Protein AF-A0A7S1Q0V5-F1 (afdb_monomer_lite)

Sequence (111 aa):
EPSWRSALSPLFTKPYMRAIEATLTTEKNKGTKVFPPLPMVFSAFNECPLSGLKVVLIGQDPYHDDNQAHGMCFSVLPGIKPPPSLVNMYKELSEDIPGFVAPPHGYLGAW

Secondary structure (DSSP, 8-state):
-HHHHHHHHHHHTSHHHHHHHHHHHHHHHTT---SS-GGGTTHHHHHS-GGG-------SS---STTT-SSSTT---TTSPPPHHHHHHHHHHHHHSTT----SS---TT-

InterPro domains:
  IPR002043 Uracil-DNA glycosylase family 1 [PTHR11264] (1-111)
  IPR002043 Uracil-DNA glycosylase family 1 [cd10027] (16-111)
  IPR018085 Uracil-DNA glycosylase, active site [PS00130] (54-63)
  IPR036895 Uracil-DNA glycosylase-like domain superfamily [G3DSA:3.40.470.10] (1-111)
  IPR036895 Uracil-DNA glycosylase-like domain superfamily [SSF52141] (2-111)

pLDDT: mean 96.26, std 1.94, range [88.12, 98.62]

Structure (mmCIF, N/CA/C/O backbone):
data_AF-A0A7S1Q0V5-F1
#
_entry.id   AF-A0A7S1Q0V5-F1
#
loop_
_atom_site.group_PDB
_atom_site.id
_atom_site.type_symbol
_atom_site.label_atom_id
_atom_site.label_alt_id
_atom_site.label_comp_id
_atom_site.label_asym_id
_atom_site.label_entity_id
_atom_site.label_seq_id
_atom_site.pdbx_PDB_ins_code
_atom_site.Cartn_x
_atom_site.Cartn_y
_atom_site.Cartn_z
_atom_site.occupancy
_atom_site.B_iso_or_equiv
_atom_site.auth_seq_id
_atom_site.auth_comp_id
_atom_site.auth_asym_id
_atom_site.auth_atom_id
_atom_site.pdbx_PDB_model_num
ATOM 1 N N . GLU A 1 1 ? 10.576 0.565 8.780 1.00 92.62 1 GLU A N 1
ATOM 2 C CA . GLU A 1 1 ? 11.710 1.293 8.178 1.00 92.62 1 GLU A CA 1
ATOM 3 C C . GLU A 1 1 ? 12.018 2.574 8.993 1.00 92.62 1 GLU A C 1
ATOM 5 O O . GLU A 1 1 ? 11.071 3.258 9.382 1.00 92.62 1 GLU A O 1
ATOM 10 N N . PRO A 1 2 ? 13.277 2.835 9.412 1.00 94.31 2 PRO A N 1
ATOM 11 C CA . PRO A 1 2 ? 13.611 3.942 10.325 1.00 94.31 2 PRO A CA 1
ATOM 12 C C . PRO A 1 2 ? 13.558 5.357 9.723 1.00 94.31 2 PRO A C 1
ATOM 14 O O . PRO A 1 2 ? 13.219 6.294 10.449 1.00 94.31 2 PRO A O 1
ATOM 17 N N . SER A 1 3 ? 13.890 5.538 8.440 1.00 97.12 3 SER A N 1
ATOM 18 C CA . SER A 1 3 ? 13.956 6.870 7.820 1.00 97.12 3 SER A CA 1
ATOM 19 C C . SER A 1 3 ? 12.573 7.515 7.694 1.00 97.12 3 SER A C 1
ATOM 21 O O . SER A 1 3 ? 12.393 8.661 8.110 1.00 97.12 3 SER A O 1
ATOM 23 N N . TRP A 1 4 ? 11.562 6.758 7.270 1.00 97.44 4 TRP A N 1
ATOM 24 C CA . TRP A 1 4 ? 10.161 7.165 7.265 1.00 97.44 4 TRP A CA 1
ATOM 25 C C . TRP A 1 4 ? 9.625 7.409 8.664 1.00 97.44 4 TRP A C 1
ATOM 27 O O . TRP A 1 4 ? 8.948 8.407 8.891 1.00 97.44 4 TRP A O 1
ATOM 37 N N . ARG A 1 5 ? 9.947 6.543 9.634 1.00 95.50 5 ARG A N 1
ATOM 38 C CA . ARG A 1 5 ? 9.533 6.760 11.030 1.00 95.50 5 ARG A CA 1
ATOM 39 C C . ARG A 1 5 ? 10.051 8.089 11.564 1.00 95.50 5 ARG A C 1
ATOM 41 O O . ARG A 1 5 ? 9.287 8.809 12.194 1.00 95.50 5 ARG A O 1
ATOM 48 N N . SER A 1 6 ? 11.312 8.421 11.292 1.00 96.44 6 SER A N 1
ATOM 49 C CA . SER A 1 6 ? 11.896 9.708 11.677 1.00 96.44 6 SER A CA 1
ATOM 50 C C . SER A 1 6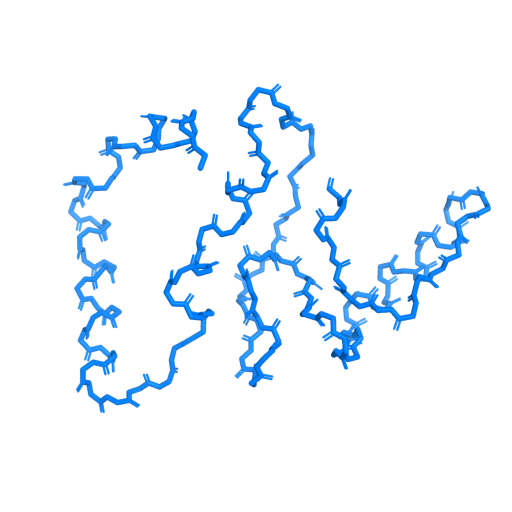 ? 11.188 10.877 10.984 1.00 96.44 6 SER A C 1
ATOM 52 O O . SER A 1 6 ? 10.718 11.797 11.653 1.00 96.44 6 SER A O 1
ATOM 54 N N . ALA A 1 7 ? 11.022 10.801 9.658 1.00 96.81 7 ALA A N 1
ATOM 55 C CA . ALA A 1 7 ? 10.400 11.854 8.857 1.00 96.81 7 ALA A CA 1
ATOM 56 C C . ALA A 1 7 ? 8.928 12.113 9.231 1.00 96.81 7 ALA A C 1
ATOM 58 O O . ALA A 1 7 ? 8.484 13.260 9.265 1.00 96.81 7 ALA A O 1
ATOM 59 N N . LEU A 1 8 ? 8.173 11.054 9.538 1.00 96.25 8 LEU A N 1
ATOM 60 C CA . LEU A 1 8 ? 6.738 11.119 9.832 1.00 96.25 8 LEU A CA 1
ATOM 61 C C . LEU A 1 8 ? 6.430 11.284 11.326 1.00 96.25 8 LEU A C 1
ATOM 63 O O . LEU A 1 8 ? 5.306 11.649 11.668 1.00 96.25 8 LEU A O 1
ATOM 67 N N . SER A 1 9 ? 7.404 11.071 12.221 1.00 96.25 9 SER A N 1
ATOM 68 C CA . SER A 1 9 ? 7.227 11.162 13.681 1.00 96.25 9 SER A CA 1
ATOM 69 C C . SER A 1 9 ? 6.474 12.422 14.146 1.00 96.25 9 SER A C 1
ATOM 71 O O . SER A 1 9 ? 5.517 12.295 14.920 1.00 96.25 9 SER A O 1
ATOM 73 N N . PRO A 1 10 ? 6.782 13.636 13.636 1.00 96.88 10 PRO A N 1
ATOM 74 C CA . PRO A 1 10 ? 6.065 14.844 14.044 1.00 96.88 10 PRO A CA 1
ATOM 75 C C . PRO A 1 10 ? 4.563 14.817 13.725 1.00 96.88 10 PRO A C 1
ATOM 77 O O . PRO A 1 10 ? 3.786 15.485 14.412 1.00 96.88 10 PRO A O 1
ATOM 80 N N . LEU A 1 11 ? 4.140 14.065 12.700 1.00 96.38 11 LEU A N 1
ATOM 81 C CA . LEU A 1 11 ? 2.741 13.964 12.283 1.00 96.38 11 LEU A CA 1
ATOM 82 C C . LEU A 1 11 ? 1.910 13.170 13.291 1.00 96.38 11 LEU A C 1
ATOM 84 O O . LEU A 1 11 ? 0.789 13.576 13.588 1.00 96.38 11 LEU A O 1
ATOM 88 N N . PHE A 1 12 ? 2.460 12.108 13.886 1.00 93.69 12 PHE A N 1
ATOM 89 C CA . PHE A 1 12 ? 1.716 11.239 14.811 1.00 93.69 12 PHE A CA 1
ATOM 90 C C . PHE A 1 12 ? 1.241 11.957 16.083 1.00 93.69 12 PHE A C 1
ATOM 92 O O . PHE A 1 12 ? 0.271 11.544 16.710 1.00 93.69 12 PHE A O 1
ATOM 99 N N . THR A 1 13 ? 1.859 13.085 16.442 1.00 94.69 13 THR A N 1
ATOM 100 C CA . THR A 1 13 ? 1.427 13.909 17.586 1.00 94.69 13 THR A CA 1
ATOM 101 C C . THR A 1 13 ? 0.304 14.899 17.245 1.00 94.69 13 THR A C 1
ATOM 103 O O . THR A 1 13 ? -0.325 15.479 18.144 1.00 94.69 13 THR A O 1
ATOM 106 N N . LYS A 1 14 ? 0.028 15.115 15.951 1.00 98.19 14 LYS A N 1
ATOM 107 C CA . LYS A 1 14 ? -0.950 16.104 15.492 1.00 98.19 14 LYS A CA 1
ATOM 108 C C . LYS A 1 14 ? -2.376 15.671 15.861 1.00 98.19 14 LYS A C 1
ATOM 110 O O . LYS A 1 14 ? -2.676 14.476 15.835 1.00 98.19 14 LYS A O 1
ATOM 115 N N . PRO A 1 15 ? -3.277 16.621 16.181 1.00 98.25 15 PRO A N 1
ATOM 116 C CA . PRO A 1 15 ? -4.647 16.296 16.583 1.00 98.25 15 PRO A CA 1
ATOM 117 C C . PRO A 1 15 ? -5.400 15.419 15.574 1.00 98.25 15 PRO A C 1
ATOM 119 O O . PRO A 1 15 ? -6.085 14.488 15.980 1.00 98.25 15 PRO A O 1
ATOM 122 N N . TYR A 1 16 ? -5.223 15.662 14.271 1.00 97.88 16 TYR A N 1
ATOM 123 C CA . TYR A 1 16 ? -5.901 14.884 13.231 1.00 97.88 16 TYR A CA 1
ATOM 124 C C . TYR A 1 16 ? -5.427 13.420 13.180 1.00 97.88 16 TYR A C 1
ATOM 126 O O . TYR A 1 16 ? -6.255 12.528 13.033 1.00 97.88 16 TYR A O 1
ATOM 134 N N . MET A 1 17 ? -4.130 13.149 13.379 1.00 97.19 17 MET A N 1
ATOM 135 C CA . MET A 1 17 ? -3.614 11.772 13.427 1.00 97.19 17 MET A CA 1
ATOM 136 C C . MET A 1 17 ? -4.155 11.016 14.638 1.00 97.19 17 MET A C 1
ATOM 138 O O . MET A 1 17 ? -4.605 9.881 14.500 1.00 97.19 17 MET A O 1
ATOM 142 N N . ARG A 1 18 ? -4.193 11.667 15.808 1.00 96.25 18 ARG A N 1
ATOM 143 C CA . ARG A 1 18 ? -4.801 11.086 17.015 1.00 96.25 18 ARG A CA 1
ATOM 144 C C . ARG A 1 18 ? -6.295 10.811 16.836 1.00 96.25 18 ARG A C 1
ATOM 146 O O . ARG A 1 18 ? -6.788 9.797 17.318 1.00 96.25 18 ARG A O 1
ATOM 153 N N . ALA A 1 19 ? -7.013 11.677 16.119 1.00 97.94 19 ALA A N 1
ATOM 154 C CA . ALA A 1 19 ? -8.426 11.465 15.808 1.00 97.94 19 ALA A CA 1
ATOM 155 C C . ALA A 1 19 ? -8.644 10.256 14.876 1.00 97.94 19 ALA A C 1
ATOM 157 O O . ALA A 1 19 ? -9.568 9.471 15.101 1.00 97.94 19 ALA A O 1
ATOM 158 N N . ILE A 1 20 ? -7.778 10.068 13.873 1.00 96.56 20 ILE A N 1
ATOM 159 C CA . ILE A 1 20 ? -7.806 8.894 12.984 1.00 96.56 20 ILE A CA 1
ATOM 160 C C . ILE A 1 20 ? -7.581 7.611 13.793 1.00 96.56 20 ILE A C 1
ATOM 162 O O . ILE A 1 20 ? -8.391 6.689 13.719 1.00 96.56 20 ILE A O 1
ATOM 166 N N . GLU A 1 21 ? -6.530 7.564 14.616 1.00 94.81 21 GLU A N 1
ATOM 167 C CA . GLU A 1 21 ? -6.220 6.402 15.460 1.00 94.81 21 GLU A CA 1
ATOM 168 C C . GLU A 1 21 ? -7.368 6.061 16.423 1.00 94.81 21 GLU A C 1
ATOM 170 O O . GLU A 1 21 ? -7.763 4.896 16.540 1.00 94.81 21 GLU A O 1
ATOM 175 N N . ALA A 1 22 ? -7.951 7.073 17.073 1.00 96.38 22 ALA A N 1
ATOM 176 C CA . ALA A 1 22 ? -9.081 6.892 17.980 1.00 96.38 22 ALA A CA 1
ATOM 177 C C . ALA A 1 22 ? -10.319 6.338 17.257 1.00 96.38 22 ALA A C 1
ATOM 179 O O . ALA A 1 22 ? -10.997 5.450 17.782 1.00 96.38 22 ALA A O 1
ATOM 180 N N . THR A 1 23 ? -10.592 6.817 16.040 1.00 96.94 23 THR A N 1
ATOM 181 C CA . THR A 1 23 ? -11.712 6.342 15.214 1.00 96.94 23 THR A CA 1
ATOM 182 C C . THR A 1 23 ? -11.519 4.876 14.835 1.00 96.94 23 THR A C 1
ATOM 184 O O . THR A 1 23 ? -12.393 4.052 15.101 1.00 96.94 23 THR A O 1
ATOM 187 N N . LEU A 1 24 ? -10.347 4.519 14.301 1.00 94.75 24 LEU A N 1
ATOM 188 C CA . LEU A 1 24 ? -10.037 3.141 13.908 1.00 94.75 24 LEU A CA 1
ATOM 189 C C . LEU A 1 24 ? -10.056 2.176 15.101 1.00 94.75 24 LEU A C 1
ATOM 191 O O . LEU A 1 24 ? -10.564 1.060 14.991 1.00 94.75 24 LEU A O 1
ATOM 195 N N . THR A 1 25 ? -9.550 2.611 16.257 1.00 93.69 25 THR A N 1
ATOM 196 C CA . THR A 1 25 ? -9.584 1.825 17.500 1.00 93.69 25 THR A CA 1
ATOM 197 C C . THR A 1 25 ? -11.016 1.594 17.972 1.00 93.69 25 THR A C 1
ATOM 199 O O . THR A 1 25 ? -11.370 0.482 18.361 1.00 93.69 25 THR A O 1
ATOM 202 N N . THR A 1 26 ? -11.858 2.625 17.897 1.00 96.81 26 THR A N 1
ATOM 203 C CA . THR A 1 26 ? -13.276 2.531 18.261 1.00 96.81 26 THR A CA 1
ATOM 204 C C . THR A 1 26 ? -14.010 1.535 17.369 1.00 96.81 26 THR A C 1
ATOM 206 O O . THR A 1 26 ? -14.704 0.661 17.881 1.00 96.81 26 THR A O 1
ATOM 209 N N . GLU A 1 27 ? -13.824 1.618 16.051 1.00 95.81 27 GLU A N 1
ATOM 210 C CA . GLU A 1 27 ? -14.448 0.692 15.099 1.00 95.81 27 GLU A CA 1
ATOM 211 C C . GLU A 1 27 ? -13.976 -0.748 15.304 1.00 95.81 27 GLU A C 1
ATOM 213 O O . GLU A 1 27 ? -14.792 -1.666 15.392 1.00 95.81 27 GLU A O 1
ATOM 218 N N . LYS A 1 28 ? -12.673 -0.953 15.515 1.00 91.00 28 LYS A N 1
ATOM 219 C CA . LYS A 1 28 ? -12.134 -2.273 15.855 1.00 91.00 28 LYS A CA 1
ATOM 220 C C . LYS A 1 28 ? -12.765 -2.842 17.133 1.00 91.00 28 LYS A C 1
ATOM 222 O O . LYS A 1 28 ? -13.125 -4.016 17.161 1.00 91.00 28 LYS A O 1
ATOM 227 N N . ASN A 1 29 ? -12.933 -2.026 18.175 1.00 94.44 29 ASN A N 1
ATOM 228 C CA . ASN A 1 29 ? -13.527 -2.457 19.447 1.00 94.44 29 ASN A CA 1
ATOM 229 C C . ASN A 1 29 ? -15.024 -2.790 1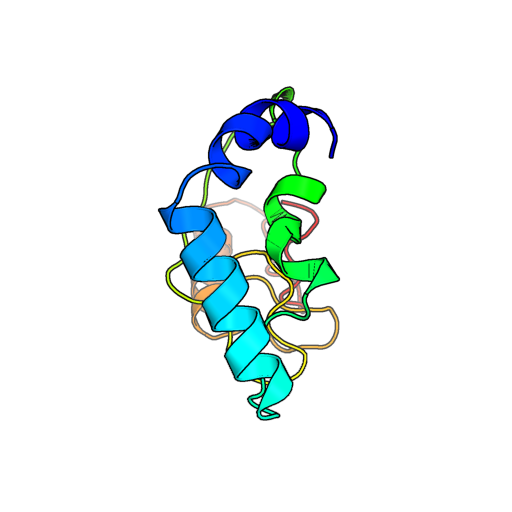9.335 1.00 94.44 29 ASN A C 1
ATOM 231 O O . ASN A 1 29 ? -15.525 -3.591 20.120 1.00 94.44 29 ASN A O 1
ATOM 235 N N . LYS A 1 30 ? -15.732 -2.219 18.352 1.00 97.00 30 LYS A N 1
ATOM 236 C CA . LYS A 1 30 ? -17.117 -2.593 18.013 1.00 97.00 30 LYS A CA 1
ATOM 237 C C . LYS A 1 30 ? -17.215 -3.917 17.247 1.00 97.00 30 LYS A C 1
ATOM 239 O O . LYS A 1 30 ? -18.319 -4.398 17.015 1.00 97.00 30 LYS A O 1
ATOM 244 N N . GLY A 1 31 ? -16.085 -4.498 16.841 1.00 95.25 31 GLY A N 1
ATOM 245 C CA . GLY A 1 31 ? -16.042 -5.680 15.985 1.00 95.25 31 GLY A CA 1
ATOM 246 C C . GLY A 1 31 ? -16.150 -5.365 14.492 1.00 95.25 31 GLY A C 1
ATOM 247 O O . GLY A 1 31 ? -16.297 -6.292 13.696 1.00 95.25 31 GLY A O 1
ATOM 248 N N . THR A 1 32 ? -16.057 -4.090 14.088 1.00 95.44 32 THR A N 1
ATOM 249 C CA . THR A 1 32 ? -15.998 -3.712 12.672 1.00 95.44 32 THR A CA 1
ATOM 250 C C . THR A 1 32 ? -14.742 -4.316 12.047 1.00 95.44 32 THR A C 1
ATOM 252 O O . THR A 1 32 ? -13.628 -4.164 12.559 1.00 95.44 32 THR A O 1
ATOM 255 N N . LYS A 1 33 ? -14.911 -5.003 10.915 1.00 93.88 33 LYS A N 1
ATOM 256 C CA . LYS A 1 33 ? -13.791 -5.537 10.143 1.00 93.88 33 LYS A CA 1
ATOM 257 C C . LYS A 1 33 ? -13.113 -4.396 9.389 1.00 93.88 33 LYS A C 1
ATOM 259 O O . LYS A 1 33 ? -13.734 -3.756 8.549 1.00 93.88 33 LYS A O 1
ATOM 264 N N . VAL A 1 34 ? -11.848 -4.146 9.710 1.00 93.88 34 VAL A N 1
ATOM 265 C CA . VAL A 1 34 ? -11.034 -3.079 9.114 1.00 93.88 34 VAL A CA 1
ATOM 266 C C . VAL A 1 34 ? -9.878 -3.707 8.346 1.00 93.88 34 VAL A C 1
ATOM 268 O O . VAL A 1 34 ? -9.210 -4.607 8.861 1.00 93.88 34 VAL A O 1
ATOM 271 N N . PHE A 1 35 ? -9.635 -3.215 7.132 1.00 95.38 35 PHE A N 1
ATOM 272 C CA . PHE A 1 35 ? -8.541 -3.653 6.270 1.00 95.38 35 PHE A CA 1
ATOM 273 C C . PHE A 1 35 ? -7.550 -2.513 5.993 1.00 95.38 35 PHE A C 1
ATOM 275 O O . PHE A 1 35 ? -7.957 -1.351 5.946 1.00 95.38 35 PHE A O 1
ATOM 282 N N . PRO A 1 36 ? -6.266 -2.831 5.748 1.00 96.19 36 PRO A N 1
ATOM 283 C CA . PRO A 1 36 ? -5.633 -4.133 5.985 1.00 96.19 36 PRO A CA 1
ATOM 284 C C . PRO A 1 36 ? -5.467 -4.406 7.499 1.00 96.19 36 PRO A C 1
ATOM 286 O O . PRO A 1 36 ? -5.739 -3.524 8.319 1.00 96.19 36 PRO A O 1
ATOM 289 N N . PRO A 1 37 ? -4.999 -5.600 7.911 1.00 93.06 37 PRO A N 1
ATOM 290 C CA . PRO A 1 37 ? -4.595 -5.834 9.295 1.00 93.06 37 PRO A CA 1
ATOM 291 C C . PRO A 1 37 ? -3.621 -4.757 9.792 1.00 93.06 37 PRO A C 1
ATOM 293 O O . PRO A 1 37 ? -2.727 -4.342 9.058 1.00 93.06 37 PRO A O 1
ATOM 296 N N . LEU A 1 38 ? -3.750 -4.336 11.057 1.00 91.62 38 LEU A N 1
ATOM 297 C CA . LEU A 1 38 ? -2.976 -3.221 11.629 1.00 91.62 38 LEU A CA 1
ATOM 298 C C . LEU A 1 38 ? -1.451 -3.282 11.360 1.00 91.62 38 LEU A C 1
ATOM 300 O O . LEU A 1 38 ? -0.889 -2.248 11.001 1.00 91.62 38 LEU A O 1
ATOM 304 N N . PRO A 1 39 ? -0.767 -4.444 11.458 1.00 94.00 39 PRO A N 1
ATOM 305 C CA . PRO A 1 39 ? 0.667 -4.529 11.154 1.00 94.00 39 PRO A CA 1
ATOM 306 C C . PRO A 1 39 ? 1.032 -4.168 9.706 1.00 94.00 39 PRO A C 1
ATOM 308 O O . PRO A 1 39 ? 2.170 -3.793 9.440 1.00 94.00 39 PRO A O 1
ATOM 311 N N . MET A 1 40 ? 0.071 -4.269 8.786 1.00 96.62 40 MET A N 1
ATOM 312 C CA . MET A 1 40 ? 0.242 -4.039 7.353 1.00 96.62 40 MET A CA 1
ATOM 313 C C . MET A 1 40 ? -0.174 -2.629 6.914 1.00 96.62 40 MET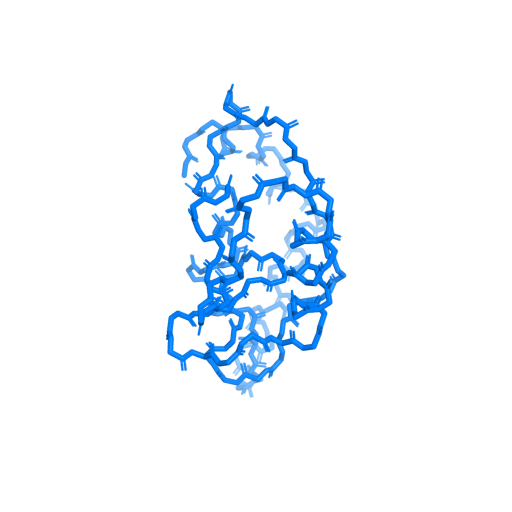 A C 1
ATOM 315 O O . MET A 1 40 ? 0.022 -2.275 5.763 1.00 96.62 40 MET A O 1
ATOM 319 N N . VAL A 1 41 ? -0.730 -1.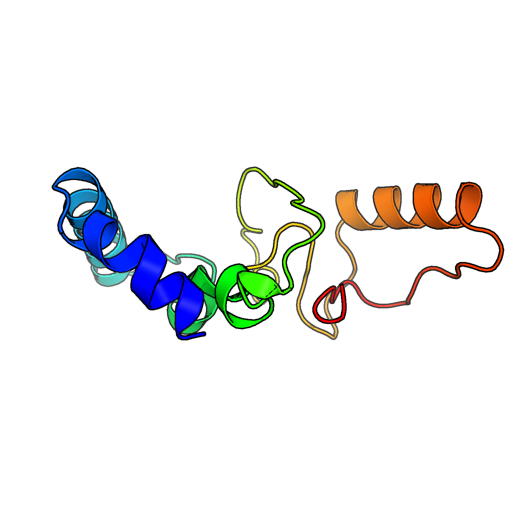781 7.789 1.00 96.00 41 VAL A N 1
ATOM 320 C CA . VAL A 1 41 ? -1.206 -0.434 7.396 1.00 96.00 41 VAL A CA 1
ATOM 321 C C . VAL A 1 41 ? -0.094 0.422 6.775 1.00 96.00 41 VAL A C 1
ATOM 323 O O . VAL A 1 41 ? -0.348 1.192 5.855 1.00 96.00 41 VAL A O 1
ATOM 326 N N . PHE A 1 42 ? 1.147 0.255 7.236 1.00 96.88 42 PHE A N 1
ATOM 327 C CA . PHE A 1 42 ? 2.307 1.013 6.759 1.00 96.88 42 PHE A CA 1
ATOM 328 C C . PHE A 1 42 ? 3.259 0.193 5.869 1.00 96.88 42 PHE A C 1
ATOM 330 O O . PHE A 1 42 ? 4.427 0.563 5.754 1.00 96.88 42 PHE A O 1
ATOM 337 N N . SER A 1 43 ? 2.808 -0.911 5.253 1.00 97.56 43 SER A N 1
ATOM 338 C CA . SER A 1 43 ? 3.680 -1.782 4.440 1.00 97.56 43 SER A CA 1
ATOM 339 C C . SER A 1 43 ? 4.433 -1.020 3.348 1.00 97.56 43 SER A C 1
ATOM 341 O O . SER A 1 43 ? 5.647 -1.160 3.273 1.00 97.56 43 SER A O 1
ATOM 343 N N . ALA A 1 44 ? 3.778 -0.130 2.591 1.00 97.50 44 ALA A N 1
ATOM 344 C CA . ALA A 1 44 ? 4.449 0.664 1.552 1.00 97.50 44 ALA A CA 1
ATOM 345 C C . ALA A 1 44 ? 5.675 1.452 2.065 1.00 97.50 44 ALA A C 1
ATOM 347 O O . ALA A 1 44 ? 6.706 1.506 1.400 1.00 97.50 44 ALA A O 1
ATOM 348 N N . PHE A 1 45 ? 5.599 2.017 3.275 1.00 97.31 45 PHE A N 1
ATOM 349 C CA . PHE A 1 45 ? 6.735 2.705 3.901 1.00 97.31 45 PHE A CA 1
ATOM 350 C C . PHE A 1 45 ? 7.778 1.733 4.457 1.00 97.31 45 PHE A C 1
ATOM 352 O O . PHE A 1 45 ? 8.950 2.073 4.570 1.00 97.31 45 PHE A O 1
ATOM 359 N N . ASN A 1 46 ? 7.359 0.536 4.871 1.00 95.94 46 ASN A N 1
ATOM 360 C CA . ASN A 1 46 ? 8.266 -0.462 5.424 1.00 95.94 46 ASN A CA 1
ATOM 361 C C . ASN A 1 46 ? 9.113 -1.154 4.349 1.00 95.94 46 ASN A C 1
ATOM 363 O O . ASN A 1 46 ? 10.257 -1.487 4.649 1.00 95.94 46 ASN A O 1
ATOM 367 N N . GLU A 1 47 ? 8.566 -1.334 3.146 1.00 95.50 47 GLU A N 1
ATOM 368 C CA . GLU A 1 47 ? 9.223 -2.011 2.018 1.00 95.50 47 GLU A CA 1
ATOM 369 C C . GLU A 1 47 ? 10.124 -1.073 1.193 1.00 95.50 47 GLU A C 1
ATOM 371 O O . GLU A 1 47 ? 11.103 -1.518 0.600 1.00 95.50 47 GLU A O 1
ATOM 376 N N . CYS A 1 48 ? 9.857 0.240 1.186 1.00 96.62 48 CYS A N 1
ATOM 377 C CA . CYS A 1 48 ? 10.643 1.215 0.426 1.00 96.62 48 CYS A CA 1
ATOM 378 C C . CYS A 1 48 ? 11.330 2.229 1.361 1.00 96.62 48 CYS A C 1
ATOM 380 O O . CYS A 1 48 ? 10.645 3.094 1.911 1.00 96.62 48 CYS A O 1
ATOM 382 N N . PRO A 1 49 ? 12.665 2.189 1.558 1.00 96.12 49 PRO A N 1
ATOM 383 C CA . PRO A 1 49 ? 13.361 3.207 2.343 1.00 96.12 49 PRO A CA 1
ATOM 384 C C . PRO A 1 49 ? 13.286 4.576 1.663 1.00 96.12 49 PRO A C 1
ATOM 386 O O . PRO A 1 49 ? 13.410 4.675 0.443 1.00 96.12 49 PRO A O 1
ATOM 389 N N . LEU A 1 50 ? 13.155 5.650 2.450 1.00 97.19 50 LEU A N 1
ATOM 390 C CA . LEU A 1 50 ? 12.968 7.009 1.926 1.00 97.19 50 LEU A CA 1
ATOM 391 C C . LEU A 1 50 ? 14.085 7.434 0.957 1.00 97.19 50 LEU A C 1
ATOM 393 O O . LEU A 1 50 ? 13.818 8.088 -0.045 1.00 97.19 50 LEU A O 1
ATOM 397 N N . SER A 1 51 ? 15.331 7.035 1.221 1.00 96.44 51 SER A N 1
ATOM 398 C CA . SER A 1 51 ? 16.483 7.328 0.354 1.00 96.44 51 SER A CA 1
ATOM 399 C C . SER A 1 51 ? 16.485 6.554 -0.969 1.00 96.44 51 SER A C 1
ATOM 401 O O . SER A 1 51 ? 17.179 6.951 -1.902 1.00 96.44 51 SER A O 1
ATOM 403 N N . GLY A 1 52 ? 15.743 5.448 -1.048 1.00 95.19 52 GLY A N 1
ATOM 404 C CA . GLY A 1 52 ? 15.593 4.627 -2.248 1.00 95.19 52 GLY A CA 1
ATOM 405 C C . GLY A 1 52 ? 14.344 4.957 -3.063 1.00 95.19 52 GLY A C 1
ATOM 406 O O . GLY A 1 52 ? 14.154 4.358 -4.121 1.00 95.19 52 GLY A O 1
ATOM 407 N N . LEU A 1 53 ? 13.505 5.886 -2.592 1.00 97.56 53 LEU A N 1
ATOM 408 C CA . LEU A 1 53 ? 12.266 6.268 -3.258 1.00 97.56 53 LEU A CA 1
ATOM 409 C C . LEU A 1 53 ? 12.555 6.897 -4.629 1.00 97.56 53 LEU A C 1
ATOM 411 O O . LEU A 1 53 ? 13.315 7.858 -4.736 1.00 97.56 53 LEU A O 1
ATOM 415 N N . LYS A 1 54 ? 11.912 6.367 -5.675 1.00 98.19 54 LYS A N 1
ATOM 416 C CA . LYS A 1 54 ? 12.059 6.847 -7.063 1.00 98.19 54 LYS A CA 1
ATOM 417 C C . LYS A 1 54 ? 10.729 7.171 -7.730 1.00 98.19 54 LYS A C 1
ATOM 419 O O . LYS A 1 54 ? 10.633 8.153 -8.456 1.00 98.19 54 LYS A O 1
ATOM 424 N N . VAL A 1 55 ? 9.718 6.342 -7.490 1.00 98.44 55 VAL A N 1
ATOM 425 C CA . VAL A 1 55 ? 8.389 6.445 -8.099 1.00 98.44 55 VAL A CA 1
ATOM 426 C C . VAL A 1 55 ? 7.347 6.350 -6.991 1.00 98.44 55 VAL A C 1
ATOM 428 O O . VAL A 1 55 ? 7.504 5.566 -6.058 1.00 98.44 55 VAL A O 1
ATOM 431 N N . VAL A 1 56 ? 6.289 7.157 -7.089 1.00 98.25 56 VAL A N 1
ATOM 432 C CA . VAL A 1 56 ? 5.139 7.115 -6.180 1.00 98.25 56 VAL A CA 1
ATOM 433 C C . VAL A 1 56 ? 3.905 6.760 -6.996 1.00 98.25 56 VAL A C 1
ATOM 435 O O . VAL A 1 56 ? 3.493 7.528 -7.864 1.00 98.25 56 VAL A O 1
ATOM 438 N N . LEU A 1 57 ? 3.309 5.607 -6.699 1.00 98.19 57 LEU A N 1
ATOM 439 C CA . LEU A 1 57 ? 2.011 5.206 -7.229 1.00 98.19 57 LEU A CA 1
ATOM 440 C C . LEU A 1 57 ? 0.944 5.445 -6.156 1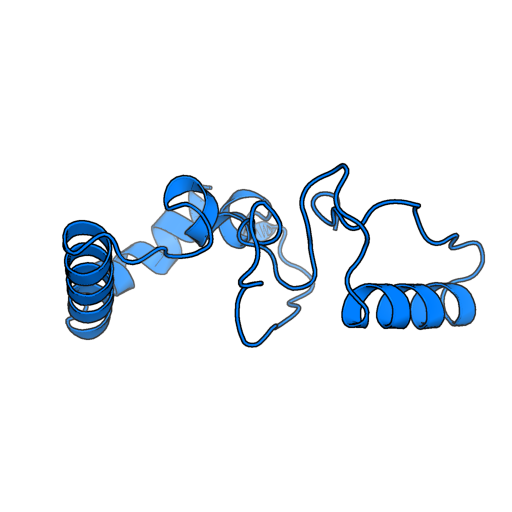.00 98.19 57 LEU A C 1
ATOM 442 O O . LEU A 1 57 ? 1.095 5.003 -5.018 1.00 98.19 57 LEU A O 1
ATOM 446 N N . ILE A 1 58 ? -0.120 6.166 -6.512 1.00 98.00 58 ILE A N 1
ATOM 447 C CA . ILE A 1 58 ? -1.187 6.551 -5.583 1.00 98.00 58 ILE A CA 1
ATOM 448 C C . ILE A 1 58 ? -2.458 5.787 -5.950 1.00 98.00 58 ILE A C 1
ATOM 450 O O . ILE A 1 58 ? -2.976 5.920 -7.057 1.00 98.00 58 ILE A O 1
ATOM 454 N N . GLY A 1 59 ? -2.951 4.987 -5.007 1.00 96.38 59 GLY A N 1
ATOM 455 C CA . GLY A 1 59 ? -4.299 4.422 -5.040 1.00 96.38 59 GLY A CA 1
ATOM 456 C C . GLY A 1 59 ? -5.272 5.249 -4.199 1.00 96.38 59 GLY A C 1
ATOM 457 O O . GLY A 1 59 ? -4.858 6.153 -3.476 1.00 96.38 59 GLY A O 1
ATOM 458 N N . GLN A 1 60 ? -6.561 4.919 -4.281 1.00 95.88 60 GLN A N 1
ATOM 459 C CA . GLN A 1 60 ? -7.608 5.583 -3.502 1.00 95.88 60 GLN A CA 1
ATOM 460 C C . GLN A 1 60 ? -7.836 4.875 -2.159 1.00 95.88 60 GLN A C 1
ATOM 462 O O . GLN A 1 60 ? -7.408 5.373 -1.123 1.00 95.88 60 GLN A O 1
ATOM 467 N N . ASP A 1 61 ? -8.455 3.693 -2.197 1.00 96.06 61 ASP A N 1
ATOM 468 C CA . ASP A 1 61 ? -8.830 2.922 -1.012 1.00 96.06 61 ASP A CA 1
ATOM 469 C C . ASP A 1 6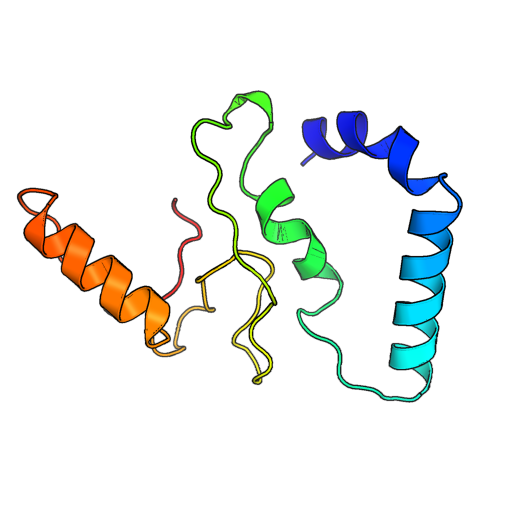1 ? -8.159 1.537 -1.017 1.00 96.06 61 ASP A C 1
ATOM 471 O O . ASP A 1 61 ? -7.856 0.996 -2.089 1.00 96.06 61 ASP A O 1
ATOM 475 N N . PRO A 1 62 ? -7.920 0.928 0.161 1.00 96.94 62 PRO A N 1
ATOM 476 C CA . PRO A 1 62 ? -7.520 -0.471 0.243 1.00 96.94 62 PRO A CA 1
ATOM 477 C C . PRO A 1 62 ? -8.598 -1.398 -0.333 1.00 96.94 62 PRO A C 1
ATOM 479 O O . PRO A 1 62 ? -9.791 -1.106 -0.265 1.00 96.94 62 PRO A O 1
ATOM 482 N N . TYR A 1 63 ? -8.190 -2.571 -0.821 1.00 96.56 63 TYR A N 1
ATOM 483 C CA . TYR A 1 63 ? -9.143 -3.646 -1.103 1.00 96.56 63 TYR A CA 1
ATOM 484 C C . TYR A 1 63 ? -9.932 -4.039 0.159 1.00 96.56 63 TYR A C 1
ATOM 486 O O . TYR A 1 63 ? -9.384 -4.067 1.262 1.00 96.56 63 TYR A O 1
ATOM 494 N N . HIS A 1 64 ? -11.216 -4.360 -0.015 1.00 94.12 64 HIS A N 1
ATOM 495 C CA . HIS A 1 64 ? -12.165 -4.599 1.080 1.00 94.12 64 HIS A CA 1
ATOM 496 C C . HIS A 1 64 ? -12.497 -6.079 1.323 1.00 94.12 64 HIS A C 1
ATOM 498 O O . HIS A 1 64 ? -13.273 -6.384 2.226 1.00 94.12 64 HIS A O 1
ATOM 504 N N . ASP A 1 65 ? -11.948 -6.993 0.519 1.00 91.50 65 ASP A N 1
ATOM 505 C CA . ASP A 1 65 ? -12.166 -8.431 0.683 1.00 91.50 65 ASP A CA 1
ATOM 506 C C . ASP A 1 65 ? -11.042 -9.091 1.488 1.00 91.50 65 ASP A C 1
ATOM 508 O O . ASP A 1 65 ? -9.898 -8.621 1.556 1.00 91.50 65 ASP A O 1
ATOM 512 N N . ASP A 1 66 ? -11.369 -10.252 2.048 1.00 90.25 66 ASP A N 1
ATOM 513 C CA . ASP A 1 66 ? -10.459 -11.028 2.877 1.00 90.25 66 ASP A CA 1
ATOM 514 C C . ASP A 1 66 ? -9.175 -11.402 2.150 1.00 90.25 66 ASP A C 1
ATOM 516 O O . ASP A 1 66 ? -9.183 -11.924 1.035 1.00 90.25 66 ASP A O 1
ATOM 520 N N . ASN A 1 67 ? -8.058 -11.174 2.841 1.00 88.12 67 ASN A N 1
ATOM 521 C CA . ASN A 1 67 ? -6.708 -11.498 2.387 1.00 88.12 67 ASN A CA 1
ATOM 522 C C . ASN A 1 67 ? -6.259 -10.761 1.110 1.00 88.12 67 ASN A C 1
ATOM 524 O O . ASN A 1 67 ? -5.217 -11.109 0.561 1.00 88.12 67 ASN A O 1
ATOM 528 N N . GLN A 1 68 ? -6.984 -9.735 0.644 1.00 92.56 68 GLN A N 1
ATOM 529 C CA . GLN A 1 68 ? -6.544 -8.926 -0.497 1.00 92.56 68 GLN A CA 1
ATOM 530 C C . GLN A 1 68 ? -5.586 -7.808 -0.068 1.00 92.56 68 GLN A C 1
ATOM 532 O O . GLN A 1 68 ? -4.421 -7.805 -0.465 1.00 92.56 68 GLN A O 1
ATOM 537 N N . ALA A 1 69 ? -6.061 -6.855 0.741 1.00 96.12 69 ALA A N 1
ATOM 538 C CA . ALA A 1 69 ? -5.276 -5.684 1.118 1.00 96.12 69 ALA A CA 1
ATOM 539 C C . ALA A 1 69 ? -4.144 -6.031 2.091 1.00 96.12 69 ALA A C 1
ATOM 541 O O . ALA A 1 69 ? -4.362 -6.647 3.135 1.00 96.12 69 ALA A O 1
ATOM 542 N N . HIS A 1 70 ? -2.943 -5.537 1.786 1.00 97.50 70 HIS A N 1
ATOM 543 C CA . HIS A 1 70 ? -1.749 -5.721 2.620 1.00 97.50 70 HIS A CA 1
ATOM 544 C C . HIS A 1 70 ? -0.873 -4.464 2.728 1.00 97.50 70 HIS A C 1
ATOM 546 O O . HIS A 1 70 ? 0.301 -4.542 3.076 1.00 97.50 70 HIS A O 1
ATOM 552 N N . GLY A 1 71 ? -1.454 -3.287 2.467 1.00 97.38 71 GLY A N 1
ATOM 553 C CA . GLY A 1 71 ? -0.791 -1.995 2.692 1.00 97.38 71 GLY A CA 1
ATOM 554 C C . GLY A 1 71 ? 0.019 -1.440 1.526 1.00 97.38 71 GLY A C 1
ATOM 555 O O . GLY A 1 71 ? 0.783 -0.498 1.724 1.00 97.38 71 GLY A O 1
ATOM 556 N N . MET A 1 72 ? -0.139 -2.002 0.327 1.00 97.94 72 MET A N 1
ATOM 557 C CA . MET A 1 72 ? 0.400 -1.458 -0.921 1.00 97.94 72 MET A CA 1
ATOM 558 C C . MET A 1 72 ? -0.730 -1.331 -1.942 1.00 97.94 72 MET A C 1
ATOM 560 O O . MET A 1 72 ? -1.514 -2.266 -2.116 1.00 97.94 72 MET A O 1
ATOM 564 N N . CYS A 1 73 ? -0.843 -0.172 -2.596 1.00 97.88 73 CYS A N 1
ATOM 565 C CA . CYS A 1 73 ? -1.895 0.063 -3.585 1.00 97.88 73 CYS A CA 1
ATOM 566 C C . CYS A 1 73 ? -1.768 -0.907 -4.773 1.00 97.88 73 CYS A C 1
ATOM 568 O O . CYS A 1 73 ? -0.665 -1.316 -5.128 1.00 97.88 73 CYS A O 1
ATOM 570 N N . PHE A 1 74 ? -2.908 -1.307 -5.350 1.00 97.75 74 PHE A N 1
ATOM 571 C CA . PHE A 1 74 ? -3.037 -2.272 -6.461 1.00 97.75 74 PHE A CA 1
ATOM 572 C C . PHE A 1 74 ? -2.515 -3.698 -6.203 1.00 97.75 74 PHE A C 1
ATOM 574 O O . PHE A 1 74 ? -2.832 -4.611 -6.960 1.00 97.75 74 PHE A O 1
ATOM 581 N N . SER A 1 75 ? -1.759 -3.908 -5.129 1.00 98.06 75 SER A N 1
ATOM 582 C CA . SER A 1 75 ? -1.111 -5.165 -4.784 1.00 98.06 75 SER A CA 1
ATOM 583 C C . SER A 1 75 ? -2.025 -6.057 -3.941 1.00 98.06 75 SER A C 1
ATOM 585 O O . SER A 1 75 ? -2.724 -5.579 -3.046 1.00 98.06 75 SER A O 1
ATOM 587 N N . VAL A 1 76 ? -1.971 -7.367 -4.179 1.00 97.25 76 VAL A N 1
ATOM 588 C CA . VAL A 1 76 ? -2.648 -8.399 -3.370 1.00 97.25 76 VAL A CA 1
ATOM 589 C C . VAL A 1 76 ? -1.659 -9.459 -2.892 1.00 97.25 76 VAL A C 1
ATOM 591 O O . VAL A 1 76 ? -0.598 -9.633 -3.490 1.00 97.25 76 VAL A O 1
ATOM 594 N N . LEU A 1 77 ? -1.985 -10.173 -1.811 1.00 94.75 77 LEU A N 1
ATOM 595 C CA . LEU A 1 77 ? -1.125 -11.241 -1.288 1.00 94.75 77 LEU A CA 1
ATOM 596 C C . LEU A 1 77 ? -0.927 -12.389 -2.304 1.00 94.75 77 LEU A C 1
ATOM 598 O O . LEU A 1 77 ? -1.795 -12.634 -3.148 1.00 94.75 77 LEU A O 1
ATOM 602 N N . PRO A 1 78 ? 0.191 -13.139 -2.225 1.00 94.19 78 PRO A N 1
ATOM 603 C CA . PRO A 1 78 ? 0.396 -14.329 -3.048 1.00 94.19 78 PRO A CA 1
ATOM 604 C C . PRO A 1 78 ? -0.762 -15.330 -2.927 1.00 94.19 78 PRO A C 1
ATOM 606 O O . PRO A 1 78 ? -1.310 -15.541 -1.847 1.00 94.19 78 PRO A O 1
ATOM 609 N N . GLY A 1 79 ? -1.133 -15.956 -4.045 1.00 93.38 79 GLY A N 1
ATOM 610 C CA . GLY A 1 79 ? -2.276 -16.876 -4.121 1.00 93.38 79 GLY A CA 1
ATOM 611 C C . GLY A 1 79 ? -3.629 -16.194 -4.358 1.00 93.38 79 GLY A C 1
ATOM 612 O O . GLY A 1 79 ? -4.588 -16.867 -4.731 1.00 93.38 79 GLY A O 1
ATOM 613 N N . ILE A 1 80 ? -3.708 -14.867 -4.225 1.00 95.12 80 ILE A N 1
ATOM 614 C CA . ILE A 1 80 ? -4.885 -14.085 -4.605 1.00 95.12 80 ILE A CA 1
ATOM 615 C C . ILE A 1 80 ? -4.791 -13.694 -6.081 1.00 95.12 80 ILE A C 1
ATOM 617 O O . ILE A 1 80 ? -3.741 -13.269 -6.574 1.00 95.12 80 ILE A O 1
ATOM 621 N N . LYS A 1 81 ? -5.910 -13.842 -6.801 1.00 95.12 81 LYS A N 1
ATOM 622 C CA . LYS A 1 81 ? -5.999 -13.446 -8.210 1.00 95.12 81 LYS A CA 1
ATOM 623 C C . LYS A 1 81 ? -5.785 -11.931 -8.347 1.00 95.12 81 LYS A C 1
ATOM 625 O O . LYS A 1 81 ? -6.386 -11.184 -7.574 1.00 95.12 81 LYS A O 1
ATOM 630 N N . PRO A 1 82 ? -4.997 -11.470 -9.337 1.00 96.69 82 PRO A N 1
ATOM 631 C CA . PRO A 1 82 ? -4.861 -10.048 -9.627 1.00 96.69 82 PRO A CA 1
ATOM 632 C C . PRO A 1 82 ? -6.233 -9.378 -9.818 1.00 96.69 82 PRO A C 1
ATOM 634 O O . PRO A 1 82 ? -7.046 -9.874 -10.606 1.00 96.69 82 PRO A O 1
ATOM 637 N N . PRO A 1 83 ? -6.510 -8.259 -9.130 1.00 95.81 83 PRO A N 1
ATOM 638 C CA . PRO A 1 83 ? -7.740 -7.499 -9.328 1.00 95.81 83 PRO A CA 1
ATOM 639 C C . PRO A 1 83 ? -7.815 -6.889 -10.737 1.00 95.81 83 PRO A C 1
ATOM 641 O O . PRO A 1 83 ? -6.769 -6.660 -11.353 1.00 95.81 83 PRO A O 1
ATOM 644 N N . PRO A 1 84 ? -9.014 -6.547 -11.251 1.00 96.56 84 PRO A N 1
ATOM 645 C CA . PRO A 1 84 ? -9.178 -6.032 -12.615 1.00 96.56 84 PRO A CA 1
ATOM 646 C C . PRO A 1 84 ? -8.289 -4.826 -12.945 1.00 96.56 84 PRO A C 1
ATOM 648 O O . PRO A 1 84 ? -7.730 -4.756 -14.038 1.00 96.56 84 PRO A O 1
ATOM 651 N N . SER A 1 85 ? -8.099 -3.909 -11.990 1.00 96.75 85 SER A N 1
ATOM 652 C CA . SER A 1 85 ? -7.214 -2.751 -12.164 1.00 96.75 85 SER A CA 1
ATOM 653 C C . SER A 1 85 ? -5.763 -3.167 -12.410 1.00 96.75 85 SER A C 1
ATOM 655 O O . SER A 1 85 ? -5.139 -2.664 -13.339 1.00 96.75 85 SER A O 1
ATOM 657 N N . LEU A 1 86 ? -5.246 -4.134 -11.643 1.00 97.75 86 LEU A N 1
ATOM 658 C CA . LEU A 1 86 ? -3.885 -4.639 -11.827 1.00 97.75 86 LEU A CA 1
ATOM 659 C C . LEU A 1 86 ? -3.748 -5.441 -13.126 1.00 97.75 86 LEU A C 1
ATOM 661 O O . LEU A 1 86 ? -2.737 -5.334 -13.811 1.00 97.75 86 LEU A O 1
ATOM 665 N N . VAL A 1 87 ? -4.780 -6.197 -13.513 1.00 98.12 87 VAL A N 1
ATOM 666 C CA . VAL A 1 87 ? -4.806 -6.881 -14.816 1.00 98.12 87 VAL A CA 1
ATOM 667 C C . VAL A 1 87 ? -4.672 -5.876 -15.959 1.00 98.12 87 VAL A C 1
ATOM 669 O O . VAL A 1 87 ? -3.932 -6.128 -16.904 1.00 98.12 87 VAL A O 1
ATOM 672 N N . ASN A 1 88 ? -5.350 -4.731 -15.878 1.00 98.38 88 ASN A N 1
ATOM 673 C CA . ASN A 1 88 ? -5.221 -3.688 -16.893 1.00 98.38 88 ASN A CA 1
ATOM 674 C C . ASN A 1 88 ? -3.829 -3.038 -16.882 1.00 98.38 88 ASN A C 1
ATOM 676 O O . ASN A 1 88 ? -3.268 -2.833 -17.951 1.00 98.38 88 ASN A O 1
ATOM 680 N N . MET A 1 89 ? -3.230 -2.810 -15.707 1.00 98.50 89 MET A N 1
ATOM 681 C CA . MET A 1 89 ? -1.836 -2.349 -15.609 1.00 98.50 89 MET A CA 1
ATOM 682 C C . MET A 1 89 ? -0.856 -3.350 -16.239 1.00 98.50 89 MET A C 1
ATOM 684 O O . MET A 1 89 ? 0.063 -2.949 -16.939 1.00 98.50 89 MET A O 1
ATOM 688 N N . TYR A 1 90 ? -1.050 -4.655 -16.031 1.00 98.56 90 TYR A N 1
ATOM 689 C CA . TYR A 1 90 ? -0.212 -5.680 -16.658 1.00 98.56 90 TYR A CA 1
ATOM 690 C C . TYR A 1 90 ? -0.392 -5.770 -18.173 1.00 98.56 90 TYR A C 1
ATOM 692 O O . TYR A 1 90 ? 0.582 -6.075 -18.859 1.00 98.56 90 TYR A O 1
ATOM 700 N N . LYS A 1 91 ? -1.594 -5.508 -18.701 1.00 98.38 91 LYS A N 1
ATOM 701 C CA . LYS A 1 91 ? -1.806 -5.401 -20.153 1.00 98.38 91 LYS A CA 1
ATOM 702 C C . LYS A 1 91 ? -1.001 -4.242 -20.728 1.00 98.38 91 LYS A C 1
ATOM 704 O O . LYS A 1 91 ? -0.203 -4.479 -21.622 1.00 98.38 91 LYS A O 1
ATOM 709 N N . GLU A 1 92 ? -1.132 -3.055 -20.135 1.00 98.62 92 GLU A N 1
ATOM 710 C CA . GLU A 1 92 ? -0.364 -1.873 -20.540 1.00 98.62 92 GLU A CA 1
ATOM 711 C C . GLU A 1 92 ? 1.145 -2.147 -20.487 1.00 98.62 92 GLU A C 1
ATOM 713 O O . GLU A 1 92 ? 1.848 -1.948 -21.468 1.00 98.62 92 GLU A O 1
ATOM 718 N N . LEU A 1 93 ? 1.644 -2.716 -19.384 1.00 98.56 93 LEU A N 1
ATOM 719 C CA . LEU A 1 93 ? 3.061 -3.072 -19.248 1.00 98.56 93 LEU A CA 1
ATOM 720 C C . LEU A 1 93 ? 3.532 -4.091 -20.294 1.00 98.56 93 LEU A C 1
ATOM 722 O O . LEU A 1 93 ? 4.688 -4.044 -20.702 1.00 98.56 93 LEU A O 1
ATOM 726 N N . SER A 1 94 ? 2.665 -5.015 -20.717 1.00 98.12 94 SER A N 1
ATOM 727 C CA . SER A 1 94 ? 2.997 -6.005 -21.753 1.00 98.12 94 SER A CA 1
ATOM 728 C C . SER A 1 94 ? 3.053 -5.388 -23.153 1.00 98.12 94 SER A C 1
ATOM 730 O O . SER A 1 94 ? 3.738 -5.926 -24.021 1.00 98.12 94 SER A O 1
ATOM 732 N N . GLU A 1 95 ? 2.331 -4.290 -23.380 1.00 98.19 95 GLU A N 1
ATOM 733 C CA . GLU A 1 95 ? 2.333 -3.543 -24.641 1.00 98.19 95 GLU A CA 1
ATOM 734 C C . GLU A 1 95 ? 3.481 -2.519 -24.695 1.00 98.19 95 GLU A C 1
ATOM 736 O O . GLU A 1 95 ? 4.119 -2.377 -25.738 1.00 98.19 95 GLU A O 1
ATOM 741 N N . ASP A 1 96 ? 3.779 -1.853 -23.574 1.00 98.44 96 ASP A N 1
ATOM 742 C CA . ASP A 1 96 ? 4.754 -0.757 -23.489 1.00 98.44 96 ASP A CA 1
ATOM 743 C C . ASP A 1 96 ? 6.199 -1.230 -23.241 1.00 98.44 96 ASP A C 1
ATOM 745 O O . ASP A 1 96 ? 7.143 -0.675 -23.803 1.00 98.44 96 ASP A O 1
ATOM 749 N N . ILE A 1 97 ? 6.408 -2.278 -22.430 1.00 98.31 97 ILE A N 1
ATOM 750 C CA . ILE A 1 97 ? 7.751 -2.714 -22.012 1.00 98.31 97 ILE A CA 1
ATOM 751 C C . ILE A 1 97 ? 8.183 -3.971 -22.788 1.00 98.31 97 ILE A C 1
ATOM 753 O O . ILE A 1 97 ? 7.691 -5.071 -22.510 1.00 98.31 97 ILE A O 1
ATOM 757 N N . PRO A 1 98 ? 9.156 -3.873 -23.721 1.00 98.38 98 PRO A N 1
ATOM 758 C CA . PRO A 1 98 ? 9.595 -5.018 -24.511 1.00 98.38 98 PRO A CA 1
ATOM 759 C C . PRO A 1 98 ? 10.089 -6.177 -23.641 1.00 98.38 98 PRO A C 1
ATOM 761 O O . PRO A 1 98 ? 11.003 -6.029 -22.830 1.00 98.38 98 PRO A O 1
ATOM 764 N N . GLY A 1 99 ? 9.501 -7.357 -23.845 1.00 97.75 99 GLY A N 1
ATOM 765 C CA . GLY A 1 99 ? 9.864 -8.576 -23.121 1.00 97.75 99 GLY A CA 1
ATOM 766 C C . GLY A 1 99 ? 9.238 -8.710 -21.730 1.00 97.75 99 GLY A C 1
ATOM 767 O O . GLY A 1 99 ? 9.495 -9.712 -21.062 1.00 97.75 99 GLY A O 1
ATOM 768 N N . PHE A 1 100 ? 8.407 -7.760 -21.292 1.00 98.38 100 PHE A N 1
ATOM 769 C CA . PHE A 1 100 ? 7.612 -7.943 -20.084 1.00 98.38 100 PHE A CA 1
ATOM 770 C C . PHE A 1 100 ? 6.560 -9.035 -20.302 1.00 98.38 100 PHE A C 1
ATOM 772 O O . PHE A 1 100 ? 5.841 -9.053 -21.300 1.00 98.38 100 PHE A O 1
ATOM 779 N N . VAL A 1 101 ? 6.460 -9.949 -19.340 1.00 97.75 101 VAL A N 1
ATOM 780 C CA . VAL A 1 101 ? 5.421 -10.977 -19.298 1.00 97.75 101 VAL A CA 1
ATOM 781 C C . VAL A 1 101 ? 4.695 -10.829 -17.974 1.00 97.75 101 VAL A C 1
ATOM 783 O O . VAL A 1 101 ? 5.311 -10.934 -16.912 1.00 97.75 101 VAL A O 1
ATOM 786 N N . ALA A 1 102 ? 3.386 -10.587 -18.041 1.00 97.12 102 ALA A N 1
ATOM 787 C CA . ALA A 1 102 ? 2.553 -10.436 -16.858 1.00 97.12 102 ALA A CA 1
ATOM 788 C C . ALA A 1 102 ? 2.708 -11.647 -15.912 1.00 97.12 102 ALA A C 1
ATOM 790 O O . ALA A 1 102 ? 2.492 -12.788 -16.339 1.00 97.12 102 ALA A O 1
ATOM 791 N N . PRO A 1 103 ? 3.061 -11.435 -14.630 1.00 96.44 103 PRO A N 1
ATOM 792 C CA . PRO A 1 103 ? 3.170 -12.530 -13.680 1.00 96.44 103 PRO A CA 1
ATOM 793 C C . PRO A 1 103 ? 1.781 -13.110 -13.363 1.00 96.44 103 PRO A C 1
ATOM 795 O O . PRO A 1 103 ? 0.777 -12.394 -13.384 1.00 96.44 103 PRO A O 1
ATOM 798 N N . PRO A 1 104 ? 1.692 -14.397 -12.983 1.00 95.56 104 PRO A N 1
ATOM 799 C CA . PRO A 1 104 ? 0.422 -15.037 -12.639 1.00 95.56 104 PRO A CA 1
ATOM 800 C C . PRO A 1 104 ? -0.084 -14.671 -11.227 1.00 95.56 104 PRO A C 1
ATOM 802 O O . PRO A 1 104 ? -0.989 -15.324 -10.709 1.00 95.56 104 PRO A O 1
ATOM 805 N N . HIS A 1 105 ? 0.500 -13.662 -10.574 1.00 97.25 105 HIS A N 1
ATOM 806 C CA . HIS A 1 105 ? 0.168 -13.223 -9.218 1.00 97.25 105 HIS A CA 1
ATOM 807 C C . HIS A 1 105 ? 0.028 -11.704 -9.153 1.00 97.25 105 HIS A C 1
ATOM 809 O O . HIS A 1 105 ? 0.597 -10.992 -9.972 1.00 97.25 105 HIS A O 1
ATOM 815 N N . GLY A 1 106 ? -0.683 -11.200 -8.142 1.00 97.31 106 GLY A N 1
ATOM 816 C CA . GLY A 1 106 ? -0.864 -9.759 -7.943 1.00 97.31 106 GLY A CA 1
ATOM 817 C C . GLY A 1 106 ? 0.022 -9.135 -6.861 1.00 97.31 106 GLY A C 1
ATOM 818 O O . GLY A 1 106 ? -0.236 -8.009 -6.447 1.00 97.31 106 GLY A O 1
ATOM 819 N N . TYR A 1 107 ? 1.033 -9.858 -6.369 1.00 97.81 107 TYR A N 1
ATOM 820 C CA . TYR A 1 107 ? 1.947 -9.351 -5.344 1.00 97.81 107 TYR A CA 1
ATOM 821 C C . TYR A 1 107 ? 3.042 -8.469 -5.950 1.00 97.81 107 TYR A C 1
ATOM 823 O O . TYR A 1 107 ? 3.890 -8.947 -6.700 1.00 97.81 107 TYR A O 1
ATOM 831 N N . LEU A 1 108 ? 3.020 -7.183 -5.600 1.00 97.69 108 LEU A N 1
ATOM 832 C CA . LEU A 1 108 ? 3.920 -6.144 -6.117 1.00 97.69 108 LEU A CA 1
ATOM 833 C C . LEU A 1 108 ? 5.069 -5.785 -5.162 1.00 97.69 108 LEU A C 1
ATOM 835 O O . LEU A 1 108 ? 5.673 -4.739 -5.325 1.00 97.69 108 LEU A O 1
ATOM 839 N N . GLY A 1 109 ? 5.392 -6.614 -4.163 1.00 95.25 109 GLY A N 1
ATOM 840 C CA . GLY A 1 109 ? 6.446 -6.280 -3.185 1.00 95.25 109 GLY A CA 1
ATOM 841 C C . GLY A 1 109 ? 7.872 -6.202 -3.740 1.00 95.25 109 GLY A C 1
ATOM 842 O O . GLY A 1 109 ? 8.787 -5.883 -2.996 1.00 95.25 109 GLY A O 1
ATOM 843 N N . ALA A 1 110 ? 8.071 -6.521 -5.021 1.00 94.94 110 ALA A N 1
ATOM 844 C CA . ALA A 1 110 ? 9.349 -6.360 -5.714 1.00 94.94 110 ALA A CA 1
ATOM 845 C C . ALA A 1 110 ? 9.459 -5.038 -6.500 1.00 94.94 110 ALA A C 1
ATOM 847 O O . ALA A 1 110 ? 10.510 -4.789 -7.089 1.00 94.94 110 ALA A O 1
ATOM 848 N N . TRP A 1 111 ? 8.376 -4.254 -6.577 1.00 96.00 111 TRP A N 1
ATOM 849 C CA . TRP A 1 111 ? 8.366 -2.922 -7.191 1.00 96.00 111 TRP A CA 1
ATOM 850 C C . TRP A 1 111 ? 8.942 -1.893 -6.219 1.00 96.00 111 TRP A C 1
ATOM 852 O O . TRP A 1 111 ? 9.767 -1.069 -6.674 1.00 96.00 111 TRP A O 1
#

Foldseek 3Di:
DVQCCVVCVVVCPDPVNVVVVVVVVVCVVVVNDDPDPPVQQQVVPVLAPPVRDDDDDDDDDADDDPQQGRNDPQAGDFPDARDPVVVVVQVVCPVPPPPDDRDRHRHPSVD

Radius of gyration: 16.32 Å; chains: 1; bounding box: 34×33×44 Å

Organism: Neobodo designis (NCBI:txid312471)